Protein AF-A0A510DT13-F1 (afdb_monomer_lite)

InterPro domains:
  IPR002716 PIN domain [PF01850] (5-75)
  IPR029060 PIN-like domain superfamily [SSF88723] (5-76)
  IPR050556 Type II toxin-antitoxin system RNase [PTHR33653] (6-75)

Organism: NCBI:txid1294262

Structure (mmCIF, N/CA/C/O backbone):
data_AF-A0A510DT13-F1
#
_entry.id   AF-A0A510DT13-F1
#
loop_
_atom_site.group_PDB
_atom_site.id
_atom_site.type_symbol
_atom_site.label_atom_id
_atom_site.label_alt_id
_atom_site.label_comp_id
_atom_site.label_asym_id
_atom_site.label_entity_id
_atom_site.label_seq_id
_atom_site.pdbx_PDB_ins_code
_atom_site.Cartn_x
_atom_site.Cartn_y
_atom_site.Cartn_z
_atom_site.occupancy
_atom_site.B_iso_or_equiv
_atom_site.auth_seq_id
_atom_site.auth_comp_id
_atom_site.auth_asym_id
_atom_site.auth_atom_id
_atom_site.pdbx_PDB_model_num
ATOM 1 N N . MET A 1 1 ? 26.665 2.960 12.473 1.00 38.91 1 MET A N 1
ATOM 2 C CA . MET A 1 1 ? 25.440 2.497 11.789 1.00 38.91 1 MET A CA 1
ATOM 3 C C . MET A 1 1 ? 25.834 2.095 10.375 1.00 38.91 1 MET A C 1
ATOM 5 O O . MET A 1 1 ? 26.101 2.962 9.555 1.00 38.91 1 MET A O 1
ATOM 9 N N . LEU A 1 2 ? 26.021 0.794 10.137 1.00 43.62 2 LEU A N 1
ATOM 10 C CA . LEU A 1 2 ? 26.384 0.251 8.826 1.00 43.62 2 LEU A CA 1
ATOM 11 C C . LEU A 1 2 ? 25.148 0.289 7.924 1.00 43.62 2 LEU A C 1
ATOM 13 O O . LEU A 1 2 ? 24.413 -0.686 7.818 1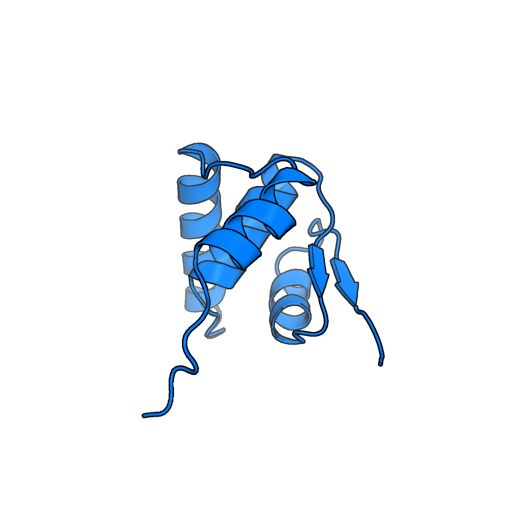.00 43.62 2 LEU A O 1
ATOM 17 N N . ILE A 1 3 ? 24.920 1.423 7.269 1.00 54.75 3 ILE A N 1
ATOM 18 C CA . ILE A 1 3 ? 24.247 1.383 5.975 1.00 54.75 3 ILE A CA 1
ATOM 19 C C . ILE A 1 3 ? 25.341 0.866 5.043 1.00 54.75 3 ILE A C 1
ATOM 21 O O . ILE A 1 3 ? 26.235 1.620 4.654 1.00 54.75 3 ILE A O 1
ATOM 25 N N . GLY A 1 4 ? 25.379 -0.451 4.805 1.00 56.72 4 GLY A N 1
ATOM 26 C CA . GLY A 1 4 ? 26.219 -1.003 3.741 1.00 56.72 4 GLY A CA 1
ATOM 27 C C . GLY A 1 4 ? 25.985 -0.157 2.493 1.00 56.72 4 GLY A C 1
ATOM 28 O O . GLY A 1 4 ? 24.844 0.236 2.263 1.00 56.72 4 GLY A O 1
ATOM 29 N N . ARG A 1 5 ? 27.046 0.224 1.768 1.00 60.81 5 ARG A N 1
ATOM 30 C CA . ARG A 1 5 ? 26.932 1.088 0.584 1.00 60.81 5 ARG A CA 1
ATOM 31 C C . ARG A 1 5 ? 25.955 0.443 -0.397 1.00 60.81 5 ARG A C 1
ATOM 33 O O . ARG A 1 5 ? 26.341 -0.412 -1.185 1.00 60.81 5 ARG A O 1
ATOM 40 N N . ILE A 1 6 ? 24.687 0.830 -0.320 1.00 66.19 6 ILE A N 1
ATOM 41 C CA . ILE A 1 6 ? 23.712 0.540 -1.350 1.00 66.19 6 ILE A CA 1
ATOM 42 C C . ILE A 1 6 ? 24.219 1.340 -2.536 1.00 66.19 6 ILE A C 1
ATOM 44 O O . ILE A 1 6 ? 24.237 2.569 -2.512 1.00 66.19 6 ILE A O 1
ATOM 48 N N . GLU A 1 7 ? 24.731 0.639 -3.539 1.00 83.88 7 GLU A N 1
ATOM 49 C CA . GLU A 1 7 ? 25.032 1.269 -4.810 1.00 83.88 7 GLU A CA 1
ATOM 50 C C . GLU A 1 7 ? 23.692 1.700 -5.396 1.00 83.88 7 GLU A C 1
ATOM 52 O O . GLU A 1 7 ? 22.925 0.863 -5.866 1.00 83.88 7 GLU A O 1
ATOM 57 N N . GLU A 1 8 ? 23.398 2.998 -5.329 1.00 84.94 8 GLU A N 1
ATOM 58 C CA . GLU A 1 8 ? 22.178 3.609 -5.870 1.00 84.94 8 GLU A CA 1
ATOM 59 C C . GLU A 1 8 ? 21.868 3.079 -7.275 1.00 84.94 8 GLU A C 1
ATOM 61 O O . GLU A 1 8 ? 20.737 2.703 -7.567 1.00 84.94 8 GLU A O 1
ATOM 66 N N . ARG A 1 9 ? 22.914 2.909 -8.093 1.00 87.31 9 ARG A N 1
ATOM 67 C CA . ARG A 1 9 ? 22.848 2.281 -9.414 1.00 87.31 9 ARG A CA 1
ATOM 68 C C . ARG A 1 9 ? 22.170 0.908 -9.398 1.00 87.31 9 ARG A C 1
ATOM 70 O O . ARG A 1 9 ? 21.252 0.706 -10.173 1.00 87.31 9 ARG A O 1
ATOM 77 N N . LYS A 1 10 ? 22.551 -0.005 -8.498 1.00 90.56 10 LYS A N 1
ATOM 78 C CA . LYS A 1 10 ? 21.954 -1.352 -8.416 1.00 90.56 10 LYS A CA 1
ATOM 79 C C . LYS A 1 10 ? 20.468 -1.305 -8.060 1.00 90.56 10 LYS A C 1
ATOM 81 O O . LYS A 1 10 ? 19.693 -2.105 -8.574 1.00 90.56 10 LYS A O 1
ATOM 86 N N . VAL A 1 11 ? 20.065 -0.373 -7.192 1.00 89.69 11 VAL A N 1
ATOM 87 C CA . VAL A 1 11 ? 18.646 -0.173 -6.859 1.00 89.69 11 VAL A CA 1
ATOM 88 C C . VAL A 1 11 ? 17.891 0.367 -8.067 1.00 89.69 11 VAL A C 1
ATOM 90 O O . VAL A 1 11 ? 16.830 -0.153 -8.395 1.00 89.69 11 VAL A O 1
ATOM 93 N N . MET A 1 12 ? 18.447 1.363 -8.756 1.00 88.94 12 MET A N 1
ATOM 94 C CA . MET A 1 12 ? 17.836 1.929 -9.959 1.00 88.94 12 MET A CA 1
ATOM 95 C C . MET A 1 12 ? 17.740 0.904 -11.095 1.00 88.94 12 MET A C 1
ATOM 97 O O . MET A 1 12 ? 16.696 0.816 -11.737 1.00 88.94 12 MET A O 1
ATOM 101 N N . ASP A 1 13 ? 18.770 0.078 -11.288 1.00 92.75 13 ASP A N 1
ATOM 102 C CA . ASP A 1 13 ? 18.781 -1.015 -12.262 1.00 92.75 13 ASP A CA 1
ATOM 103 C C . ASP A 1 13 ? 17.684 -2.041 -11.940 1.00 92.75 13 ASP A C 1
ATOM 105 O O . ASP A 1 13 ? 16.907 -2.407 -12.820 1.00 92.75 13 ASP A O 1
ATOM 109 N N . PHE A 1 14 ? 17.547 -2.450 -10.674 1.00 92.31 14 PHE A N 1
ATOM 110 C CA . PHE A 1 14 ? 16.461 -3.335 -10.245 1.00 92.31 14 PHE A CA 1
ATOM 111 C C . PHE A 1 14 ? 15.078 -2.708 -10.477 1.00 92.31 14 PHE A C 1
ATOM 113 O O . PHE A 1 14 ? 14.190 -3.352 -11.034 1.00 92.31 14 PHE A O 1
ATOM 120 N N . LEU A 1 15 ? 14.893 -1.443 -10.085 1.00 91.69 15 LEU A N 1
ATOM 121 C CA . LEU A 1 15 ? 13.622 -0.730 -10.235 1.00 91.69 15 LEU A CA 1
ATOM 122 C C . LEU A 1 15 ? 13.247 -0.487 -11.702 1.00 91.69 15 LEU A C 1
ATOM 124 O O . LEU A 1 15 ? 12.059 -0.382 -11.996 1.00 91.69 15 LEU A O 1
ATOM 128 N N . SER A 1 16 ? 14.218 -0.443 -12.622 1.00 93.50 16 SER A N 1
ATOM 129 C CA . SER A 1 16 ? 13.977 -0.223 -14.056 1.00 93.50 16 SER A CA 1
ATOM 130 C C . SER A 1 16 ? 13.112 -1.305 -14.713 1.00 93.50 16 SER A C 1
ATOM 132 O O . SER A 1 16 ? 12.427 -1.031 -15.698 1.00 93.50 16 SER A O 1
ATOM 134 N N . ALA A 1 17 ? 13.080 -2.513 -14.139 1.00 96.31 17 ALA A N 1
ATOM 135 C CA . ALA A 1 17 ? 12.218 -3.604 -14.592 1.00 96.31 17 ALA A CA 1
ATOM 136 C C . ALA A 1 17 ? 10.739 -3.412 -14.204 1.00 96.31 17 ALA A C 1
ATOM 138 O O . ALA A 1 17 ? 9.874 -4.158 -14.665 1.00 96.31 17 ALA A O 1
ATOM 139 N N . PHE A 1 18 ? 10.431 -2.427 -13.355 1.00 94.81 18 PHE A N 1
ATOM 140 C CA . PHE A 1 18 ? 9.104 -2.209 -12.798 1.00 94.81 18 PHE A CA 1
ATOM 141 C C . PHE A 1 18 ? 8.553 -0.835 -13.168 1.00 94.81 18 PHE A C 1
ATOM 143 O O . PHE A 1 18 ? 9.258 0.168 -13.273 1.00 94.81 18 PHE A O 1
ATOM 150 N N . LYS A 1 19 ? 7.227 -0.758 -13.279 1.00 93.75 19 LYS A N 1
ATOM 151 C CA . LYS A 1 19 ? 6.536 0.527 -13.338 1.00 93.75 19 LYS A CA 1
ATOM 152 C C . LYS A 1 19 ? 6.430 1.110 -11.930 1.00 93.75 19 LYS A C 1
ATOM 154 O O . LYS A 1 19 ? 5.572 0.695 -11.153 1.00 93.75 19 LYS A O 1
ATOM 159 N N . VAL A 1 20 ? 7.256 2.107 -11.624 1.00 91.81 20 VAL A N 1
ATOM 160 C CA . VAL A 1 20 ? 7.151 2.862 -10.367 1.00 91.81 20 VAL A CA 1
ATOM 161 C C . VAL A 1 20 ? 5.875 3.707 -10.380 1.00 91.81 20 VAL A C 1
ATOM 163 O O . VAL A 1 20 ? 5.632 4.495 -11.297 1.00 91.81 20 VAL A O 1
ATOM 166 N N . LEU A 1 21 ? 5.027 3.525 -9.367 1.00 94.25 21 LEU A N 1
ATOM 167 C CA . LEU A 1 21 ? 3.763 4.244 -9.240 1.00 94.25 21 LEU A CA 1
ATOM 168 C C . LEU A 1 21 ? 3.939 5.496 -8.380 1.00 94.25 21 LEU A C 1
ATOM 170 O O . LEU A 1 21 ? 4.236 5.416 -7.191 1.00 94.25 21 LEU A O 1
ATOM 174 N N . ASN A 1 22 ? 3.678 6.662 -8.967 1.00 95.25 22 ASN A N 1
ATOM 175 C CA . ASN A 1 22 ? 3.652 7.915 -8.218 1.00 95.25 22 ASN A CA 1
ATOM 176 C C . ASN A 1 22 ? 2.436 7.982 -7.287 1.00 95.25 22 ASN A C 1
ATOM 178 O O . ASN A 1 22 ? 1.333 7.537 -7.632 1.00 95.25 22 ASN A O 1
ATOM 182 N N . VAL A 1 23 ? 2.626 8.614 -6.129 1.00 96.38 23 VAL A N 1
ATOM 183 C CA . VAL A 1 23 ? 1.537 8.968 -5.215 1.00 96.38 23 VAL A CA 1
ATOM 184 C C . VAL A 1 23 ? 0.696 10.075 -5.846 1.00 96.38 23 VAL A C 1
ATOM 186 O O . VAL A 1 23 ? 1.207 11.113 -6.260 1.00 96.38 23 VAL A O 1
ATOM 189 N N . SER A 1 24 ? -0.614 9.857 -5.915 1.00 97.88 24 SER A N 1
ATOM 190 C CA . SER A 1 24 ? -1.577 10.849 -6.385 1.00 97.88 24 SER A CA 1
ATOM 191 C C . SER A 1 24 ? -2.228 11.582 -5.213 1.00 97.88 24 SER A C 1
ATOM 193 O O . SER A 1 24 ? -2.349 11.046 -4.111 1.00 97.88 24 SER A O 1
ATOM 195 N N . LYS A 1 25 ? -2.774 12.777 -5.470 1.00 98.00 25 LYS A N 1
A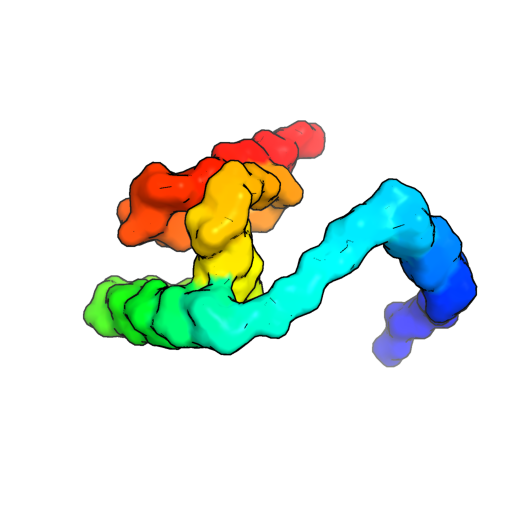TOM 196 C CA . LYS A 1 25 ? -3.600 13.500 -4.487 1.00 98.00 25 LYS A CA 1
ATOM 197 C C . LYS A 1 25 ? -4.760 12.643 -3.959 1.00 98.00 25 LYS A C 1
ATOM 199 O O . LYS A 1 25 ? -5.110 12.742 -2.786 1.00 98.00 25 LYS A O 1
ATOM 204 N N . LYS A 1 26 ? -5.354 11.794 -4.808 1.00 97.69 26 LYS A N 1
ATOM 205 C CA . LYS A 1 26 ? -6.443 10.888 -4.414 1.00 97.69 26 LYS A CA 1
ATOM 206 C C . LYS A 1 26 ? -5.965 9.830 -3.417 1.00 97.69 26 LYS A C 1
ATOM 208 O O . LYS A 1 26 ? -6.685 9.570 -2.458 1.00 97.69 26 LYS A O 1
ATOM 213 N N . ASP A 1 27 ? -4.748 9.309 -3.583 1.00 97.69 27 ASP A N 1
ATOM 214 C CA . ASP A 1 27 ? -4.136 8.379 -2.622 1.00 97.69 27 ASP A CA 1
ATOM 215 C C . ASP A 1 27 ? -3.943 9.053 -1.265 1.00 97.69 27 ASP A C 1
ATOM 217 O O . ASP A 1 27 ? -4.337 8.499 -0.246 1.00 97.69 27 ASP A O 1
ATOM 221 N N . SER A 1 28 ? -3.416 10.282 -1.247 1.00 97.50 28 SER A N 1
ATOM 222 C CA . SER A 1 28 ? -3.204 11.036 -0.006 1.00 97.50 28 SER A CA 1
ATOM 223 C C . SER A 1 28 ? -4.517 11.349 0.717 1.00 97.50 28 SER A C 1
ATOM 225 O O . SER A 1 28 ? -4.602 11.199 1.934 1.00 97.50 28 SER A O 1
ATOM 227 N N . MET A 1 29 ? -5.561 11.754 -0.017 1.00 97.88 29 MET A N 1
ATOM 228 C CA . MET A 1 29 ? -6.885 12.017 0.563 1.00 97.88 29 MET A CA 1
ATOM 229 C C . MET A 1 29 ? -7.557 1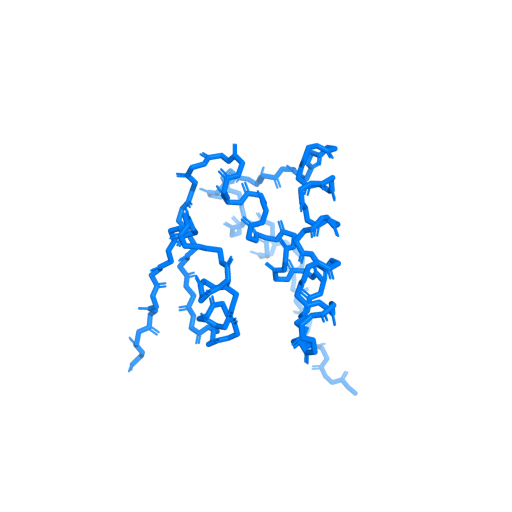0.744 1.086 1.00 97.88 29 MET A C 1
ATOM 231 O O . MET A 1 29 ? -8.233 10.777 2.112 1.00 97.88 29 MET A O 1
ATOM 235 N N . MET A 1 30 ? -7.408 9.625 0.379 1.00 95.56 30 MET A N 1
ATOM 236 C CA . MET A 1 30 ? -7.938 8.339 0.821 1.00 95.56 30 MET A CA 1
ATOM 237 C C . MET A 1 30 ? -7.170 7.836 2.050 1.00 95.56 30 MET A C 1
ATOM 239 O O . MET A 1 30 ? -7.787 7.481 3.052 1.00 95.56 30 MET A O 1
ATOM 243 N N . GLY A 1 31 ? -5.839 7.910 2.013 1.00 94.94 31 GLY A N 1
ATOM 244 C CA . GLY A 1 31 ? -4.957 7.536 3.112 1.00 94.94 31 GLY A CA 1
ATOM 245 C C . GLY A 1 31 ? -5.223 8.339 4.381 1.00 94.94 31 GLY A C 1
ATOM 246 O O . GLY A 1 31 ? -5.326 7.752 5.450 1.00 94.94 31 GLY A O 1
ATOM 247 N N . SER A 1 32 ? -5.439 9.656 4.297 1.00 95.56 32 SER A N 1
ATOM 248 C CA . SER A 1 32 ? -5.737 10.466 5.488 1.00 95.56 32 SER A CA 1
ATOM 249 C C . SER A 1 32 ? -7.067 10.084 6.150 1.00 95.56 32 SER A C 1
ATOM 251 O O . SER A 1 32 ? -7.148 10.012 7.378 1.00 95.56 32 SER A O 1
ATOM 253 N N . ARG A 1 33 ? -8.099 9.769 5.354 1.00 93.75 33 ARG A N 1
ATOM 254 C CA . ARG A 1 33 ? -9.399 9.285 5.853 1.00 93.75 33 ARG A CA 1
ATOM 255 C C . ARG A 1 33 ? -9.272 7.921 6.527 1.00 93.75 33 ARG A C 1
ATOM 257 O O . ARG A 1 33 ? -9.843 7.722 7.598 1.00 93.75 33 ARG 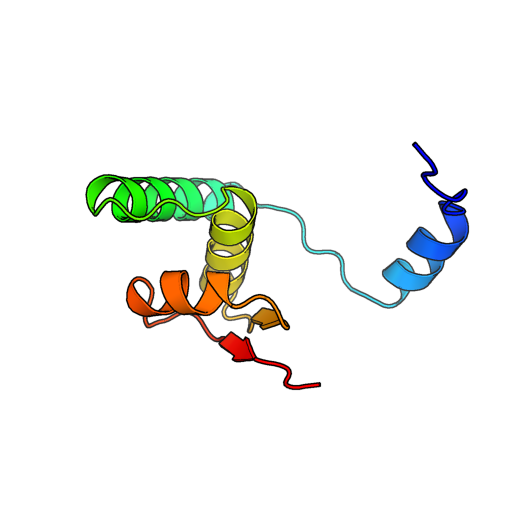A O 1
ATOM 264 N N . ILE A 1 34 ? -8.520 7.006 5.916 1.00 92.00 34 ILE A N 1
ATOM 265 C CA . ILE A 1 34 ? -8.225 5.681 6.475 1.00 92.00 34 ILE A CA 1
ATOM 266 C C . ILE A 1 34 ? -7.452 5.827 7.788 1.00 92.00 34 ILE A C 1
ATOM 268 O O . ILE A 1 34 ? -7.872 5.288 8.807 1.00 92.00 34 ILE A O 1
ATOM 272 N N . TYR A 1 35 ? -6.369 6.606 7.781 1.00 93.62 35 TYR A N 1
ATOM 273 C CA . TYR A 1 35 ? -5.517 6.830 8.946 1.00 93.62 35 TYR A CA 1
ATOM 274 C C . TYR A 1 35 ? -6.320 7.385 10.122 1.00 93.62 35 TYR A C 1
ATOM 276 O O . TYR A 1 35 ? -6.243 6.855 11.228 1.00 93.62 35 TYR A O 1
ATOM 284 N N . LYS A 1 36 ? -7.156 8.404 9.873 1.00 92.69 36 LYS A N 1
ATOM 285 C CA . LYS A 1 36 ? -8.054 8.956 10.890 1.00 92.69 36 LYS A CA 1
ATOM 286 C C . LYS A 1 36 ? -9.000 7.892 11.448 1.00 92.69 36 LYS A C 1
ATOM 288 O O . LYS A 1 36 ? -9.097 7.765 12.661 1.00 92.69 36 LYS A O 1
ATOM 293 N N . ARG A 1 37 ? -9.656 7.103 10.590 1.00 90.62 37 ARG A N 1
ATOM 294 C CA . ARG A 1 37 ? -10.586 6.045 11.022 1.00 90.62 37 ARG A CA 1
ATOM 295 C C . ARG A 1 37 ? -9.904 5.001 11.910 1.00 90.62 37 ARG A C 1
ATOM 297 O O . ARG A 1 37 ? -10.475 4.603 12.918 1.00 90.62 37 ARG A O 1
ATOM 304 N N . LEU A 1 38 ? -8.701 4.565 11.540 1.00 90.38 38 LEU A N 1
ATOM 305 C CA . LEU A 1 38 ? -7.919 3.597 12.314 1.00 90.38 38 LEU A CA 1
ATOM 306 C C . LEU A 1 38 ? -7.512 4.174 13.673 1.00 90.38 38 LEU A C 1
ATOM 308 O O . LEU A 1 38 ? -7.715 3.533 14.704 1.00 90.38 38 LEU A O 1
ATOM 312 N N . ARG A 1 39 ? -7.034 5.423 13.684 1.00 91.25 39 ARG A N 1
ATOM 313 C CA . ARG A 1 39 ? -6.681 6.153 14.908 1.00 91.25 39 ARG A CA 1
ATOM 314 C C . ARG A 1 39 ? -7.873 6.350 15.840 1.00 91.25 39 ARG A C 1
ATOM 316 O O . ARG A 1 39 ? -7.729 6.113 17.034 1.00 91.25 39 ARG A O 1
ATOM 323 N N . ASP A 1 40 ? -9.035 6.722 15.305 1.00 92.00 40 ASP A N 1
ATOM 324 C CA . ASP A 1 40 ? -10.272 6.908 16.079 1.00 92.00 40 ASP A CA 1
ATOM 325 C C . ASP A 1 40 ? -10.734 5.585 16.737 1.00 92.00 40 ASP A C 1
ATOM 327 O O . ASP A 1 40 ? -11.389 5.606 17.775 1.00 92.00 40 ASP A O 1
ATOM 331 N N . LYS A 1 41 ? -10.338 4.427 16.183 1.00 90.06 41 LYS A N 1
ATOM 332 C CA . LYS A 1 41 ? -10.565 3.083 16.750 1.00 90.06 41 LYS A CA 1
ATOM 333 C C . LYS A 1 41 ? -9.436 2.585 17.665 1.00 90.06 41 LYS A C 1
ATOM 335 O O . LYS A 1 41 ? -9.435 1.421 18.055 1.00 90.06 41 LYS A O 1
ATOM 340 N N . GLY A 1 42 ? -8.446 3.422 17.976 1.00 90.31 42 GLY A N 1
ATOM 341 C CA . GLY A 1 42 ? -7.291 3.040 18.796 1.00 90.31 42 GLY A CA 1
ATOM 342 C C . GLY A 1 42 ? -6.270 2.139 18.088 1.00 90.31 42 GLY A C 1
ATOM 343 O O . GLY A 1 42 ? -5.357 1.632 18.736 1.00 90.31 42 GLY A O 1
ATOM 344 N N . LYS A 1 43 ? -6.378 1.946 16.766 1.00 86.25 43 LYS A N 1
ATOM 345 C CA . LYS A 1 43 ? -5.402 1.188 15.972 1.00 86.25 43 LYS A CA 1
ATOM 346 C C . LYS A 1 43 ? -4.259 2.112 15.538 1.00 86.25 43 LYS A C 1
ATOM 348 O O . LYS A 1 43 ? -4.441 2.996 14.701 1.00 86.25 43 LYS A O 1
ATOM 353 N N . ASN A 1 44 ? -3.066 1.898 16.094 1.00 84.06 44 ASN A N 1
ATOM 354 C CA . ASN A 1 44 ? -1.839 2.538 15.615 1.00 84.06 44 ASN A CA 1
ATOM 355 C C . ASN A 1 44 ? -1.257 1.734 14.451 1.00 84.06 44 ASN A C 1
ATOM 357 O O . ASN A 1 44 ? -0.877 0.581 14.626 1.00 84.06 44 ASN A O 1
ATOM 361 N N . VAL A 1 45 ? -1.182 2.361 13.281 1.00 84.44 45 VAL A N 1
ATOM 362 C CA . VAL A 1 45 ? -0.601 1.800 12.054 1.00 84.44 45 VAL A CA 1
ATOM 363 C C . VAL A 1 45 ? 0.360 2.808 11.431 1.00 84.44 45 VAL A C 1
ATOM 365 O O . VAL A 1 45 ? 0.195 4.020 11.617 1.00 84.44 45 VAL A O 1
ATOM 368 N N . GLY A 1 46 ? 1.353 2.324 10.685 1.00 91.25 46 GLY A N 1
ATOM 369 C CA . GLY A 1 46 ? 2.290 3.174 9.959 1.00 91.25 46 GLY A CA 1
ATOM 370 C C . GLY A 1 46 ? 1.585 4.041 8.912 1.00 91.25 46 GLY A C 1
ATOM 371 O O . GLY A 1 46 ? 0.707 3.584 8.179 1.00 91.25 46 GLY A O 1
ATOM 372 N N . SER A 1 47 ? 1.974 5.314 8.808 1.00 92.12 47 SER A N 1
ATOM 373 C CA . SER A 1 47 ? 1.411 6.231 7.806 1.00 92.12 47 SER A CA 1
ATOM 374 C C . SER A 1 47 ? 1.717 5.786 6.371 1.00 92.12 47 SER A C 1
ATOM 376 O O . SER A 1 47 ? 0.886 5.977 5.481 1.00 92.12 47 SER A O 1
ATOM 378 N N . PHE A 1 48 ? 2.875 5.156 6.148 1.00 94.94 48 PHE A N 1
ATOM 379 C CA . PHE A 1 48 ? 3.242 4.592 4.851 1.00 94.94 48 PHE A CA 1
ATOM 380 C C . PHE A 1 48 ? 2.412 3.356 4.494 1.00 94.94 48 PHE A C 1
ATOM 382 O O . PHE A 1 48 ? 1.942 3.286 3.362 1.00 94.94 48 PHE A O 1
ATOM 389 N N . ASP A 1 49 ? 2.126 2.454 5.436 1.00 95.62 49 ASP A N 1
ATOM 390 C CA . ASP A 1 49 ? 1.280 1.276 5.176 1.00 95.62 49 ASP A CA 1
ATOM 391 C C . ASP A 1 49 ? -0.145 1.684 4.813 1.00 95.62 49 ASP A C 1
ATOM 393 O O . ASP A 1 49 ? -0.763 1.131 3.898 1.00 95.62 49 ASP A O 1
ATOM 397 N N . VAL A 1 50 ? -0.653 2.728 5.474 1.00 95.44 50 VAL A N 1
ATOM 398 C CA . VAL A 1 50 ? -1.940 3.331 5.125 1.00 95.44 50 VAL A CA 1
ATOM 399 C C . VAL A 1 50 ? -1.905 3.966 3.737 1.00 95.44 50 VAL A C 1
ATOM 401 O O . VAL A 1 50 ? -2.852 3.793 2.968 1.00 95.44 50 VAL A O 1
ATOM 404 N N . LEU A 1 51 ? -0.835 4.683 3.384 1.00 97.00 51 LEU A N 1
ATOM 405 C CA . LEU A 1 51 ? -0.708 5.290 2.059 1.00 97.00 51 LEU A CA 1
ATOM 406 C C . LEU A 1 51 ? -0.588 4.232 0.952 1.00 97.00 51 LEU A C 1
ATOM 408 O O . LEU A 1 51 ? -1.225 4.382 -0.090 1.00 97.00 51 LEU A O 1
ATOM 412 N N . LEU A 1 52 ? 0.170 3.156 1.183 1.00 97.12 52 LEU A N 1
ATOM 413 C CA . LEU A 1 52 ? 0.280 2.011 0.276 1.00 97.12 52 LEU A CA 1
ATOM 414 C C . LEU A 1 52 ? -1.074 1.320 0.099 1.00 97.12 52 LEU A C 1
ATOM 416 O O . LEU A 1 52 ? -1.493 1.077 -1.032 1.00 97.12 52 LEU A O 1
ATOM 420 N N . SER A 1 53 ? -1.800 1.095 1.197 1.00 96.44 53 SER A N 1
ATOM 421 C CA . SER A 1 53 ? -3.157 0.532 1.178 1.00 96.44 53 SER A CA 1
ATOM 422 C C . SER A 1 53 ? -4.123 1.410 0.384 1.00 96.44 53 SER A C 1
ATOM 424 O O . SER A 1 53 ? -4.832 0.920 -0.492 1.00 96.44 53 SER A O 1
ATOM 426 N N . ALA A 1 54 ? -4.099 2.725 0.610 1.00 96.44 54 ALA A N 1
ATOM 427 C CA . ALA A 1 54 ? -4.909 3.680 -0.138 1.00 96.44 54 ALA A CA 1
ATOM 428 C C . ALA A 1 54 ? -4.564 3.687 -1.635 1.00 96.44 54 ALA A C 1
ATOM 430 O O . ALA A 1 54 ? -5.458 3.676 -2.481 1.00 96.44 54 ALA A O 1
ATOM 431 N N . GLN A 1 55 ? -3.272 3.675 -1.974 1.00 97.38 55 GLN A N 1
ATOM 432 C CA . GLN A 1 55 ? -2.805 3.608 -3.356 1.00 97.38 55 GLN A CA 1
ATOM 433 C C . GLN A 1 55 ? -3.256 2.316 -4.048 1.00 97.38 55 GLN A C 1
ATOM 435 O O . GLN A 1 55 ? -3.684 2.381 -5.207 1.00 97.38 55 GLN A O 1
ATOM 440 N N . ALA A 1 56 ? -3.186 1.180 -3.349 1.00 97.38 56 ALA A N 1
ATOM 441 C CA . ALA A 1 56 ? -3.612 -0.113 -3.861 1.00 97.38 56 ALA A CA 1
ATOM 442 C C . ALA A 1 56 ? -5.125 -0.147 -4.105 1.00 97.38 56 ALA A C 1
ATOM 444 O O . ALA A 1 56 ? -5.552 -0.413 -5.227 1.00 97.38 56 ALA A O 1
ATOM 445 N N . MET A 1 57 ? -5.931 0.237 -3.111 1.00 96.19 57 MET A N 1
ATOM 446 C CA . MET A 1 57 ? -7.394 0.295 -3.227 1.00 96.19 57 MET A CA 1
ATOM 447 C C . MET A 1 57 ? -7.847 1.247 -4.337 1.00 96.19 57 MET A C 1
ATOM 449 O O . MET A 1 57 ? -8.704 0.902 -5.145 1.00 96.19 57 MET A O 1
ATOM 453 N N . ASN A 1 58 ? -7.237 2.432 -4.434 1.00 96.25 58 ASN A N 1
ATOM 454 C CA . ASN A 1 58 ? -7.587 3.423 -5.452 1.00 96.25 58 ASN A CA 1
ATOM 455 C C . ASN A 1 58 ? -7.345 2.931 -6.893 1.00 96.25 58 ASN A C 1
ATOM 457 O O . ASN A 1 58 ? -7.956 3.446 -7.829 1.00 96.25 58 ASN A O 1
ATOM 461 N N . ARG A 1 59 ? -6.448 1.958 -7.078 1.00 95.94 59 ARG A N 1
ATOM 462 C CA . ARG A 1 59 ? -6.065 1.408 -8.387 1.00 95.94 59 ARG A CA 1
ATOM 463 C C . ARG A 1 59 ? -6.504 -0.048 -8.591 1.00 95.94 59 ARG A C 1
ATOM 465 O O . ARG A 1 59 ? -6.171 -0.615 -9.624 1.00 95.94 59 ARG A O 1
ATOM 472 N N . GLY A 1 60 ? -7.206 -0.656 -7.631 1.00 96.12 60 GLY A N 1
ATOM 473 C CA . GLY A 1 60 ? -7.564 -2.078 -7.675 1.00 96.12 60 GLY A CA 1
ATOM 474 C C . GLY A 1 60 ? -6.355 -3.026 -7.666 1.00 96.12 60 GLY A C 1
ATOM 475 O O . GLY A 1 60 ? -6.416 -4.102 -8.252 1.00 96.12 60 GLY A O 1
ATOM 476 N N . LEU A 1 61 ? -5.241 -2.625 -7.046 1.00 97.12 61 LEU A N 1
ATOM 477 C CA . LEU A 1 61 ? -4.017 -3.430 -6.962 1.00 97.12 61 LEU A CA 1
ATOM 478 C C . LEU A 1 61 ? -4.041 -4.359 -5.744 1.00 97.12 61 LEU A C 1
ATOM 480 O O . LEU A 1 61 ? -4.776 -4.128 -4.786 1.00 97.12 61 LEU A O 1
ATOM 484 N N . THR A 1 62 ? -3.188 -5.383 -5.775 1.00 97.56 62 THR A N 1
ATOM 485 C CA . THR A 1 62 ? -2.961 -6.306 -4.655 1.00 97.56 62 THR A CA 1
ATOM 486 C C . THR A 1 62 ? -1.644 -5.980 -3.968 1.00 97.56 62 THR A C 1
ATOM 488 O O . THR A 1 62 ? -0.616 -5.850 -4.632 1.00 97.56 62 THR A O 1
ATOM 491 N N . ILE A 1 63 ? -1.660 -5.882 -2.640 1.00 97.19 63 ILE A N 1
ATOM 492 C CA . ILE A 1 63 ? -0.436 -5.818 -1.841 1.00 97.19 63 ILE A CA 1
ATOM 493 C C . ILE A 1 63 ? 0.055 -7.242 -1.613 1.00 97.19 63 ILE A C 1
ATOM 495 O O . ILE A 1 63 ? -0.690 -8.087 -1.124 1.00 97.19 63 ILE A O 1
ATOM 499 N N . VAL A 1 64 ? 1.310 -7.503 -1.969 1.00 97.12 64 VAL A N 1
ATOM 500 C CA . VAL A 1 64 ? 1.974 -8.786 -1.734 1.00 97.12 64 VAL A CA 1
ATOM 501 C C . VAL A 1 64 ? 3.113 -8.536 -0.753 1.00 97.12 64 VAL A C 1
ATOM 503 O O . VAL A 1 64 ? 4.048 -7.806 -1.074 1.00 97.12 64 VAL A O 1
ATOM 506 N N . THR A 1 65 ? 3.022 -9.071 0.464 1.00 96.31 65 THR A N 1
ATOM 507 C CA . THR A 1 65 ? 3.962 -8.719 1.542 1.00 96.31 65 THR A CA 1
ATOM 508 C C . THR A 1 65 ? 4.148 -9.842 2.560 1.00 96.31 65 THR A C 1
ATOM 510 O O . THR A 1 65 ? 3.323 -10.745 2.666 1.00 96.31 65 THR A O 1
ATOM 513 N N . LYS A 1 66 ? 5.244 -9.781 3.324 1.00 96.19 66 LYS A N 1
ATOM 514 C CA . LYS A 1 66 ? 5.447 -10.571 4.553 1.00 96.19 66 LYS A CA 1
ATOM 515 C C . LYS A 1 66 ? 5.008 -9.814 5.811 1.00 96.19 66 LYS A C 1
ATOM 517 O O . LYS A 1 66 ? 4.963 -10.396 6.888 1.00 96.19 66 LYS A O 1
ATOM 522 N N . ASP A 1 67 ? 4.707 -8.526 5.678 1.00 93.75 67 ASP A N 1
ATOM 523 C CA . ASP A 1 67 ? 4.383 -7.647 6.793 1.00 93.75 67 ASP A CA 1
ATOM 524 C C . ASP A 1 67 ? 2.946 -7.858 7.282 1.00 93.75 67 ASP A C 1
ATOM 526 O O . ASP A 1 67 ? 1.967 -7.567 6.588 1.00 93.75 67 ASP A O 1
ATOM 530 N N . THR A 1 68 ? 2.824 -8.376 8.502 1.00 92.00 68 THR A N 1
ATOM 531 C CA . THR A 1 68 ? 1.541 -8.682 9.136 1.00 92.00 68 THR A CA 1
ATOM 532 C C . THR A 1 68 ? 0.729 -7.445 9.511 1.00 92.00 68 THR A C 1
ATOM 534 O O . THR A 1 68 ? -0.466 -7.581 9.772 1.00 92.00 68 THR A O 1
ATOM 537 N N . ASP A 1 69 ? 1.310 -6.242 9.519 1.00 89.56 69 ASP A N 1
ATOM 538 C CA . ASP A 1 69 ? 0.568 -5.017 9.840 1.00 89.56 69 ASP A CA 1
ATOM 539 C C . ASP A 1 69 ? -0.555 -4.755 8.823 1.00 89.56 69 ASP A C 1
ATOM 541 O O . ASP A 1 69 ? -1.644 -4.301 9.192 1.00 89.56 69 ASP A O 1
ATOM 545 N N . PHE A 1 70 ? -0.372 -5.186 7.571 1.00 93.25 70 PHE A N 1
ATOM 546 C CA . PHE A 1 70 ? -1.410 -5.127 6.541 1.00 93.25 70 PHE A CA 1
ATOM 547 C C . PHE A 1 70 ? -2.619 -6.029 6.835 1.00 93.25 70 PHE A C 1
ATOM 549 O O . PHE A 1 70 ? -3.718 -5.735 6.360 1.00 93.25 70 PHE A O 1
ATOM 556 N N . LEU A 1 71 ? -2.479 -7.072 7.667 1.00 91.50 71 LEU A N 1
ATOM 557 C CA . LEU A 1 71 ? -3.627 -7.862 8.132 1.00 91.50 71 LEU A CA 1
ATOM 558 C C . LEU A 1 71 ? -4.544 -7.016 9.023 1.00 91.50 71 LEU A C 1
ATOM 560 O O . LEU A 1 71 ? -5.754 -7.000 8.803 1.00 91.50 71 LEU A O 1
ATOM 564 N N . ARG A 1 72 ? -3.969 -6.244 9.957 1.00 86.38 72 ARG A N 1
ATOM 565 C CA . ARG A 1 72 ? -4.726 -5.346 10.851 1.00 86.38 72 ARG A CA 1
ATOM 566 C C . ARG A 1 72 ? -5.418 -4.223 10.084 1.00 86.38 72 ARG A C 1
ATOM 568 O O . ARG A 1 72 ? -6.494 -3.777 10.483 1.00 86.38 72 ARG A O 1
ATOM 575 N N . ILE A 1 73 ? -4.799 -3.765 8.992 1.00 88.88 73 ILE A N 1
ATOM 576 C CA . ILE A 1 73 ? -5.391 -2.783 8.078 1.00 88.88 73 ILE A CA 1
ATOM 577 C C . ILE A 1 73 ? -6.564 -3.411 7.311 1.00 88.88 73 ILE A C 1
ATOM 579 O O . ILE A 1 73 ? -7.633 -2.807 7.245 1.00 88.88 73 ILE A O 1
ATOM 583 N N . ARG A 1 74 ? -6.407 -4.628 6.773 1.00 91.31 74 ARG A N 1
ATOM 584 C CA . ARG A 1 74 ? -7.463 -5.329 6.020 1.00 91.31 74 ARG A CA 1
ATOM 585 C C . ARG A 1 74 ? -8.698 -5.654 6.863 1.00 91.31 74 ARG A C 1
ATOM 587 O O . ARG A 1 74 ? -9.804 -5.633 6.335 1.00 91.31 74 ARG A O 1
ATOM 594 N N . GLU A 1 75 ? -8.541 -5.903 8.163 1.00 88.44 75 GLU A N 1
ATOM 595 C CA . GLU A 1 75 ? -9.681 -6.035 9.090 1.00 88.44 75 GLU A CA 1
ATOM 596 C C . GLU A 1 75 ? -10.611 -4.813 9.073 1.00 88.44 75 GLU A C 1
ATOM 598 O O . GLU A 1 75 ? -11.788 -4.931 9.386 1.00 88.44 75 GLU A O 1
ATOM 603 N N . GLU A 1 76 ? -10.084 -3.639 8.729 1.00 84.75 76 GLU A N 1
ATOM 604 C CA . GLU A 1 76 ? -10.812 -2.367 8.731 1.00 84.75 76 GLU A CA 1
ATOM 605 C C . GLU A 1 76 ? -11.140 -1.874 7.318 1.00 84.75 76 GLU A C 1
ATOM 607 O O . GLU A 1 76 ? -12.027 -1.036 7.130 1.00 84.75 76 GLU A O 1
ATOM 612 N N . LEU A 1 77 ? -10.403 -2.385 6.331 1.00 86.94 77 LEU A N 1
ATOM 613 C CA . LEU A 1 77 ? -10.507 -2.085 4.910 1.00 86.94 77 LEU A CA 1
ATOM 614 C C . LEU A 1 77 ? -10.753 -3.391 4.151 1.00 86.94 77 LEU A C 1
ATOM 616 O O . LEU A 1 77 ? -9.848 -3.929 3.517 1.00 86.94 77 LEU A O 1
ATOM 620 N N . HIS A 1 78 ? -11.978 -3.908 4.227 1.00 81.50 78 HIS A N 1
ATOM 621 C CA . HIS A 1 78 ? -12.318 -5.218 3.659 1.00 81.50 78 HIS A CA 1
ATOM 622 C C . HIS A 1 78 ? -12.090 -5.323 2.141 1.00 81.50 78 HIS A C 1
ATOM 624 O O . HIS A 1 78 ? -11.824 -6.415 1.650 1.00 81.50 78 HIS A O 1
ATOM 630 N N . ASP A 1 79 ? -12.107 -4.197 1.420 1.00 89.00 79 ASP A N 1
ATOM 631 C CA . ASP A 1 79 ? -11.846 -4.148 -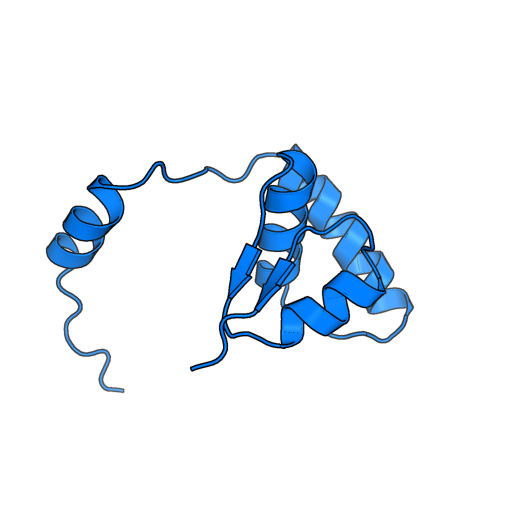0.027 1.00 89.00 79 ASP A CA 1
ATOM 632 C C . ASP A 1 79 ? -10.341 -4.124 -0.378 1.00 89.00 79 ASP A C 1
ATOM 634 O O . ASP A 1 79 ? -9.968 -4.009 -1.548 1.00 89.00 79 ASP A O 1
ATOM 638 N N . LEU A 1 80 ? -9.444 -4.183 0.616 1.00 95.06 80 LEU A N 1
ATOM 639 C CA . LEU A 1 80 ? -8.004 -4.250 0.377 1.00 95.06 80 LEU A CA 1
ATOM 640 C C . LEU A 1 80 ? -7.597 -5.663 -0.065 1.00 95.06 80 LEU A C 1
ATOM 642 O O . LEU A 1 80 ? -7.526 -6.595 0.741 1.00 95.06 80 LEU A O 1
ATOM 646 N N . ASN A 1 81 ? -7.229 -5.792 -1.339 1.00 97.19 81 ASN A N 1
ATOM 647 C CA . ASN A 1 81 ? -6.620 -7.008 -1.872 1.00 97.19 81 ASN A CA 1
ATOM 648 C C . ASN A 1 81 ? -5.215 -7.203 -1.275 1.00 97.19 81 ASN A C 1
ATOM 650 O O . ASN A 1 81 ? -4.310 -6.397 -1.507 1.00 97.19 81 ASN A O 1
ATOM 654 N N . LEU A 1 82 ? -5.028 -8.287 -0.518 1.00 96.81 82 LEU A N 1
ATOM 655 C CA . LEU A 1 82 ? -3.794 -8.590 0.211 1.00 96.81 82 LEU A CA 1
ATOM 656 C C . LEU A 1 82 ? -3.440 -10.074 0.088 1.00 96.81 82 LEU A C 1
ATOM 658 O O . LEU A 1 82 ? -4.241 -10.936 0.457 1.00 96.81 82 LEU A O 1
ATOM 662 N N . VAL A 1 83 ? -2.210 -10.347 -0.341 1.00 97.56 83 VAL A N 1
ATOM 663 C CA . VAL A 1 83 ? -1.589 -11.674 -0.358 1.00 97.56 83 VAL A CA 1
ATOM 664 C C . VAL A 1 83 ? -0.400 -11.668 0.596 1.00 97.56 83 VAL A C 1
ATOM 666 O O . VAL A 1 83 ? 0.541 -10.890 0.436 1.00 97.56 83 VAL A O 1
ATOM 669 N N . MET A 1 84 ? -0.435 -12.561 1.583 1.00 96.44 84 ME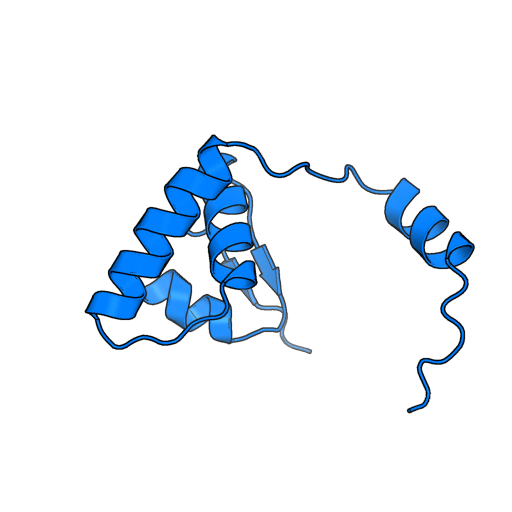T A N 1
ATOM 670 C CA . MET A 1 84 ? 0.691 -12.774 2.486 1.00 96.44 84 MET A CA 1
ATOM 671 C C . MET A 1 84 ? 1.659 -13.780 1.870 1.00 96.44 84 MET A C 1
ATOM 673 O O . MET A 1 84 ? 1.246 -14.870 1.478 1.00 96.44 84 MET A O 1
ATOM 677 N N . ILE A 1 85 ? 2.944 -13.437 1.807 1.00 95.88 85 ILE A N 1
ATOM 678 C CA . ILE A 1 85 ? 3.996 -14.389 1.451 1.00 95.88 85 ILE A CA 1
ATOM 679 C C . ILE A 1 85 ? 4.417 -15.102 2.736 1.00 95.88 85 ILE A C 1
ATOM 681 O O . ILE A 1 85 ? 4.981 -14.487 3.638 1.00 95.88 85 ILE A O 1
ATOM 685 N N . THR A 1 86 ? 4.190 -16.405 2.818 1.00 84.50 86 THR A N 1
ATOM 686 C CA . THR A 1 86 ? 4.839 -17.252 3.824 1.00 84.50 86 THR A CA 1
ATOM 687 C C . THR A 1 86 ? 6.200 -17.678 3.282 1.00 84.50 86 THR A C 1
ATOM 689 O O . THR A 1 86 ? 6.291 -18.120 2.137 1.00 84.50 86 THR A O 1
ATOM 692 N N . GLY A 1 87 ? 7.259 -17.447 4.061 1.00 64.31 87 GLY A N 1
ATOM 693 C CA . GLY A 1 87 ? 8.595 -17.978 3.774 1.00 64.31 87 GLY A CA 1
ATOM 694 C C . GLY A 1 87 ? 8.738 -19.403 4.270 1.00 64.31 87 GLY A C 1
ATOM 695 O O . GLY A 1 87 ? 8.013 -19.743 5.231 1.00 64.31 87 GLY A O 1
#

Radius of gyration: 15.03 Å; chains: 1; bounding box: 39×32×33 Å

Sequence (87 aa):
MLIGRIEERKVMDFLSAFKVLNVSKKDSMMGSRIYKRLRDKGKNVGSFDVLLSAQAMNRGLTIVTKDTDFLRIREELHDLNLVMITG

pLDDT: mean 89.95, std 11.4, range [38.91, 98.0]

Foldseek 3Di:
DDPPPPPVVVVVVVCVVDDDDDQDPQLVVQLVVLCVVCVVVVHDDDSVLSSVQSVCLVVVHEAEEQDCSVVVSCVVVVSHHYHHDDD

Secondary structure (DSSP, 8-state):
-------HHHHHHHHHTS-PPPPPHHHHHHHHHHHHHHHHTT----HHHHHHHHHHHHHTPPEEES-THHHHHHTT-TT--EEE---